Protein 8U8H (pdb70)

Radius of gyration: 33.92 Å; Cα contacts (8 Å, |Δi|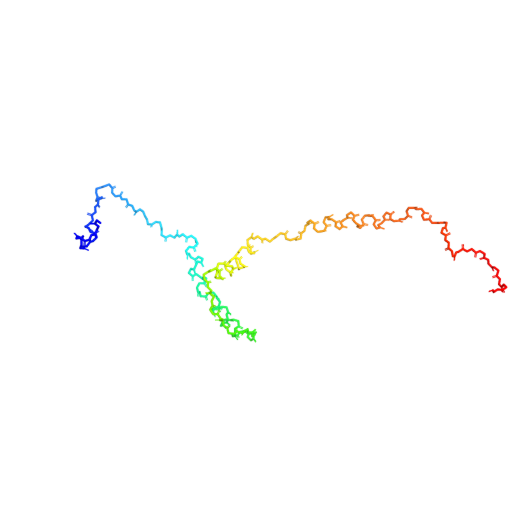>4): 20; chains: 1; bounding box: 104×50×65 Å

Solvent-accessible surface area: 12135 Å² total; per-residue (Å²): 156,106,133,155,47,59,197,159,119,109,131,94,100,195,171,124,154,67,165,66,166,174,162,97,163,122,144,103,132,35,72,130,57,11,136,137,26,52,68,90,70,46,66,75,46,113,134,102,67,88,95,144,97,120,45,136,118,65,78,164,63,58,48,36,86,94,19,143,82,74,41,20,51,114,123,98,82,191,93,113,38,157,177,72,129,110,88,110,96,70,110,29,49,56,113,164,89,157,103,200,139,95,191,79,174,140,117,140,170,214,43,101,120,211

Foldseek 3Di:
DCPPPPDDDDDDPVPVDDDDPCPDDPVVVLVVCLQCVQVVVQVVVVVVVDHDDDSDDDDPVRSVVVSCVVPVCVVDPDPPDVVVVVVVVVVVVVVVVPVVDDDDDPDDDDDPPD

B-factor: mean 263.18, std 113.03, range [119.77, 546.51]

Secondary structure (DSSP, 8-state):
--STT-S------TTT---------HHHHHHHHHHHHHHHHHHHHHTTT----------HHHHHHHHIIIIIHHH----SSHHHHHHHHHHHHHHHTTTT----SS--------

Organism: Drosophila melanogaster (NCBI:txid7227)

Nearest PDB structures (foldseek):
  8u8h-assembly1_A  TM=1.009E+00  e=3.049E-19  Drosophila melanogaster
  8ew5-assembly1_A  TM=5.313E-01  e=8.946E-05  Bombus ignitus
  5cqv-assembly1_B  TM=3.486E-01  e=2.153E+00  Streptococcus agalactiae 2603V/R

Sequence (114 aa):
PPEDDGYRKPVQLYRHWVRPKFLQYKYMYNYRTNYYDDVIDYIDKKQTGVAREIPRPQTWAERVLRTRNISGSDIDSYAPAKRDKQLIQTLAASIRTYNYHTKAYINQRYASVL

GO terms:
  GO:0031672 A band (C, IDA)
  GO:0005863 striated muscle myosin thick filament (C, IDA)
  GO:0071688 striated muscle myosin thick filament assembly (P, IDA)
  GO:0097493 structural molecule activity conferring elasticity (F, IMP)
  GO:0005863 striated muscle myosin thick filament (C, HDA)
  GO:0045214 sarcomere organization (P, IMP)
  GO:0008307 structural constituent of muscle (F, IMP)
  GO:0014703 oscillatory muscle contraction (P, IMP)
  GO:0071688 striated muscle myosin thick filament assembly (P, IMP)
  GO:0007527 adult somatic muscle development (P, IMP)

InterPro domains:
  IPR059701 Flightin, C-terminal domain [PF28577] (149-182)

Structure (mmCIF, N/CA/C/O backbone):
data_8U8H
#
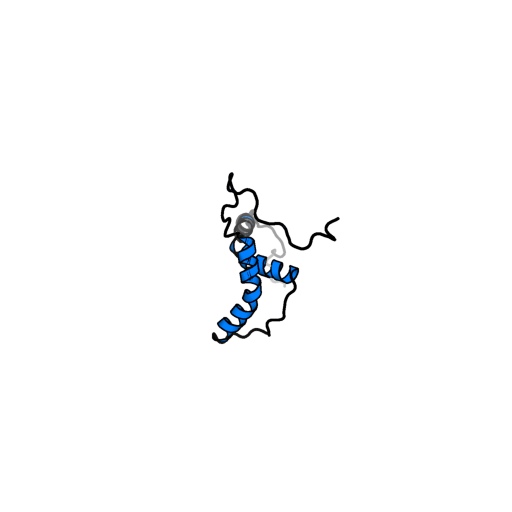_entry.id   8U8H
#
_cell.length_a   1.00
_cell.length_b   1.00
_cell.length_c   1.00
_cell.angle_alpha   90.00
_cell.angle_beta   90.00
_cell.angle_gamma   90.00
#
_symmetry.space_group_name_H-M   'P 1'
#
loop_
_atom_site.group_PDB
_atom_site.id
_atom_site.type_symbol
_atom_site.label_atom_id
_atom_site.label_alt_id
_atom_site.label_comp_id
_atom_site.label_asym_id
_atom_site.label_entity_id
_atom_site.label_seq_id
_atom_site.pdbx_PDB_ins_code
_atom_site.Cartn_x
_atom_site.Cartn_y
_atom_site.Cartn_z
_atom_site.occupancy
_atom_site.B_iso_or_equiv
_atom_site.auth_seq_id
_atom_site.auth_comp_id
_atom_site.auth_asym_id
_atom_site.auth_atom_id
_atom_site.pdbx_PDB_model_num
ATOM 1 N N . PRO A 1 69 ? 103.275 56.461 52.095 1.00 365.74 69 PRO A N 1
ATOM 2 C CA . PRO A 1 69 ? 103.945 56.333 53.394 1.00 365.74 69 PRO A CA 1
ATOM 3 C C . PRO A 1 69 ? 104.749 55.033 53.607 1.00 365.74 69 PRO A C 1
ATOM 4 O O . PRO A 1 69 ? 105.881 55.138 54.081 1.00 365.74 69 PRO A O 1
ATOM 8 N N . PRO A 1 70 ? 104.199 53.822 53.271 1.00 363.74 70 PRO A N 1
ATOM 9 C CA . PRO A 1 70 ? 104.932 52.573 53.511 1.00 363.74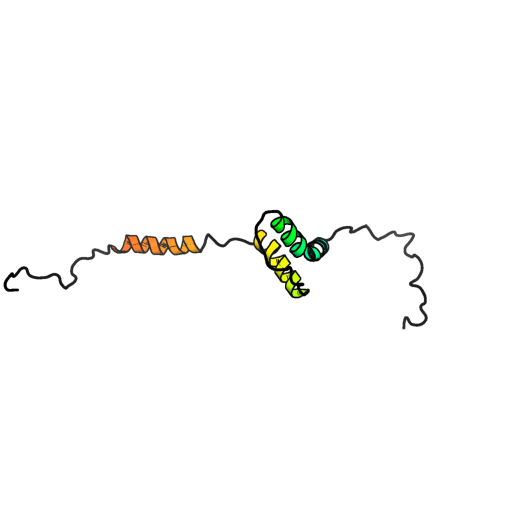 70 PRO A CA 1
ATOM 10 C C . PRO A 1 70 ? 105.886 52.206 52.375 1.00 363.74 70 PRO A C 1
ATOM 11 O O . PRO A 1 70 ? 105.880 51.078 51.869 1.00 363.74 70 PRO A O 1
ATOM 15 N N . GLU A 1 71 ? 106.718 53.163 51.964 1.00 362.91 71 GLU A N 1
ATOM 16 C CA . GLU A 1 71 ? 107.698 52.896 50.916 1.00 362.91 71 GLU A CA 1
ATOM 17 C C . GLU A 1 71 ? 108.994 52.351 51.505 1.00 362.91 71 GLU A C 1
ATOM 18 O O . GLU A 1 71 ? 109.440 51.254 51.150 1.00 362.91 71 GLU A O 1
ATOM 24 N N . ASP A 1 72 ? 109.609 53.104 52.414 1.00 351.31 72 ASP A N 1
ATOM 25 C CA . ASP A 1 72 ? 110.843 52.675 53.071 1.00 351.31 72 ASP A CA 1
ATOM 26 C C . ASP A 1 72 ? 110.517 51.829 54.303 1.00 351.31 72 ASP A C 1
ATOM 27 O O . ASP A 1 72 ? 110.965 5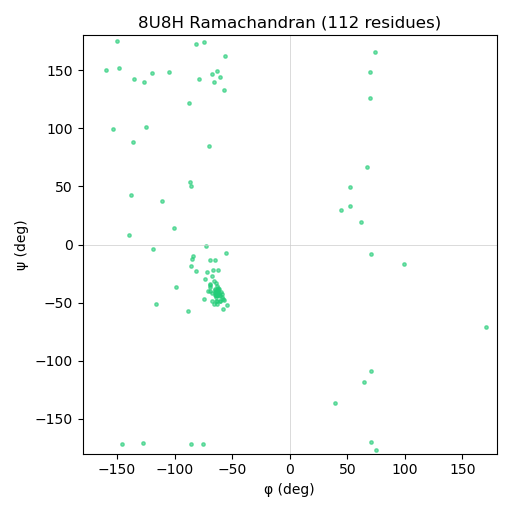2.086 55.419 1.00 351.31 72 ASP A O 1
ATOM 32 N N . ASP A 1 73 ? 109.713 50.794 54.070 1.00 311.28 73 ASP A N 1
ATOM 33 C CA . ASP A 1 73 ? 109.248 49.906 55.126 1.00 311.28 73 ASP A CA 1
ATOM 34 C C . ASP A 1 73 ? 110.055 48.619 55.218 1.00 311.28 73 ASP A C 1
ATOM 35 O O . ASP A 1 73 ? 110.298 48.123 56.322 1.00 311.28 73 ASP A O 1
ATOM 40 N N . GLY A 1 74 ? 110.481 48.068 54.086 1.00 289.05 74 GLY A N 1
ATOM 41 C CA . GLY A 1 74 ? 111.199 46.810 54.101 1.00 289.05 74 GLY A CA 1
ATOM 42 C C . GLY A 1 74 ? 110.298 45.648 54.458 1.00 289.05 74 GLY A C 1
ATOM 43 O O . GLY A 1 74 ? 109.438 45.255 53.665 1.00 289.05 74 GLY A O 1
ATOM 44 N N . TYR A 1 75 ? 110.480 45.092 55.652 1.00 285.54 75 TYR A N 1
ATOM 45 C CA . TYR A 1 75 ? 109.676 43.964 56.100 1.00 285.54 75 TYR A CA 1
ATOM 46 C C . TYR A 1 75 ? 108.384 44.476 56.732 1.00 285.54 75 TYR A C 1
ATOM 47 O O . TYR A 1 75 ? 108.064 45.667 56.679 1.00 285.54 75 TYR A O 1
ATOM 56 N N . ARG A 1 76 ? 107.627 43.574 57.349 1.00 275.77 76 ARG A N 1
ATOM 57 C CA . ARG A 1 76 ? 106.314 43.885 57.902 1.00 275.77 76 ARG A CA 1
ATOM 58 C C . ARG A 1 76 ? 106.318 43.853 59.427 1.00 275.77 76 ARG A C 1
ATOM 59 O O . ARG A 1 76 ? 105.357 43.404 60.055 1.00 275.77 76 ARG A O 1
ATOM 67 N N . LYS A 1 77 ? 107.414 44.320 60.031 1.00 244.20 77 LYS A N 1
ATOM 68 C CA . LYS A 1 77 ? 107.564 44.531 61.468 1.00 244.20 77 LYS A CA 1
ATOM 69 C C . LYS A 1 77 ? 107.624 43.215 62.236 1.00 244.20 77 LYS A C 1
ATOM 70 O O . LYS A 1 77 ? 107.014 42.218 61.829 1.00 244.20 77 LYS A O 1
ATOM 76 N N . PRO A 1 78 ? 108.349 43.175 63.352 1.00 231.62 78 PRO A N 1
ATOM 77 C CA . PRO A 1 78 ? 108.438 41.938 64.138 1.00 231.62 78 PRO A CA 1
ATOM 78 C C . PRO A 1 78 ? 107.177 41.653 64.937 1.00 231.62 78 PRO A C 1
ATOM 79 O O . PRO A 1 78 ? 106.149 42.307 64.745 1.00 231.62 78 PRO A O 1
ATOM 83 N N . VAL A 1 79 ? 107.243 40.648 65.814 1.00 222.51 79 VAL A N 1
ATOM 84 C CA . VAL A 1 79 ? 106.106 40.320 66.662 1.00 222.51 79 VAL A CA 1
ATOM 85 C C . VAL A 1 79 ? 105.856 41.445 67.665 1.00 222.51 79 VAL A C 1
ATOM 86 O O . VAL A 1 79 ? 106.784 42.123 68.126 1.00 222.51 79 VAL A O 1
ATOM 90 N N . GLN A 1 80 ? 104.586 41.649 67.997 1.00 206.41 80 GLN A N 1
ATOM 91 C CA . GLN A 1 80 ? 104.181 42.590 69.027 1.00 206.41 80 GLN A CA 1
ATOM 92 C C . GLN A 1 80 ? 103.283 41.870 70.018 1.00 206.41 80 GLN A C 1
ATOM 93 O O . GLN A 1 80 ? 103.158 40.642 69.981 1.00 206.41 80 GLN A O 1
ATOM 99 N N . LEU A 1 81 ? 102.678 42.649 70.919 1.00 216.43 81 LEU A N 1
ATOM 100 C CA . LEU A 1 81 ? 101.562 42.196 71.758 1.00 216.43 81 LEU A CA 1
ATOM 101 C C . LEU A 1 81 ? 101.874 40.895 72.498 1.00 216.43 81 LEU A C 1
ATOM 102 O O . LEU A 1 81 ? 100.987 40.084 72.768 1.00 216.43 81 LEU A O 1
ATOM 107 N N . TYR A 1 82 ? 103.141 40.718 72.875 1.00 221.72 82 TYR A N 1
ATOM 108 C CA . TYR A 1 82 ? 103.556 39.463 73.495 1.00 221.72 82 TYR A CA 1
ATOM 109 C C . TYR A 1 82 ? 102.855 39.235 74.831 1.00 221.72 82 TYR A C 1
ATOM 110 O O . TYR A 1 82 ? 102.395 38.123 75.116 1.00 221.72 82 TYR A O 1
ATOM 119 N N . ARG A 1 83 ? 102.763 40.274 75.663 1.00 211.43 83 ARG A N 1
ATOM 120 C CA . ARG A 1 83 ? 102.328 40.075 77.042 1.00 211.43 83 ARG A CA 1
ATOM 121 C C . ARG A 1 83 ? 100.830 39.814 77.132 1.00 211.43 83 ARG A C 1
ATOM 122 O O . ARG A 1 83 ? 100.396 38.891 77.831 1.00 211.43 83 ARG A O 1
ATOM 130 N N . HIS A 1 84 ? 100.025 40.617 76.435 1.00 220.22 84 HIS A N 1
ATOM 131 C CA . HIS A 1 84 ? 98.575 40.488 76.541 1.00 220.22 84 HIS A CA 1
ATOM 132 C C . HIS A 1 84 ? 98.082 39.153 76.000 1.00 220.22 84 HIS A C 1
ATOM 133 O O . HIS A 1 84 ? 97.204 38.521 76.598 1.00 220.22 84 HIS A O 1
ATOM 140 N N . TRP A 1 85 ? 98.616 38.733 74.853 1.00 194.50 85 TRP A N 1
ATOM 141 C CA . TRP A 1 85 ? 98.152 37.581 74.086 1.00 194.50 85 TRP A CA 1
ATOM 142 C C . TRP A 1 85 ? 96.792 37.878 73.473 1.00 194.50 85 TRP A C 1
ATOM 143 O O . TRP A 1 85 ? 95.846 38.265 74.166 1.00 194.50 85 TRP A O 1
ATOM 154 N N . VAL A 1 86 ? 96.698 37.692 72.162 1.00 181.05 86 VAL A N 1
ATOM 155 C CA . VAL A 1 86 ? 95.469 37.856 71.400 1.00 181.05 86 VAL A CA 1
ATOM 156 C C . VAL A 1 86 ? 95.552 36.799 70.305 1.00 181.05 86 VAL A C 1
ATOM 157 O O . VAL A 1 86 ? 96.430 35.930 70.351 1.00 181.05 86 VAL A O 1
ATOM 161 N N . ARG A 1 87 ? 94.624 36.826 69.348 1.00 185.88 87 ARG A N 1
ATOM 162 C CA . ARG A 1 87 ? 94.547 35.866 68.249 1.00 185.88 87 ARG A CA 1
ATOM 163 C C . ARG A 1 87 ? 94.199 34.450 68.692 1.00 185.88 87 ARG A C 1
ATOM 164 O O . ARG A 1 87 ? 95.036 33.546 68.585 1.00 185.88 87 ARG A O 1
ATOM 172 N N . PRO A 1 88 ? 92.993 34.217 69.204 1.00 181.91 88 PRO A N 1
ATOM 173 C CA . PRO A 1 88 ? 92.413 32.876 69.097 1.00 181.91 88 PRO A CA 1
ATOM 174 C C . PRO A 1 88 ? 92.369 32.446 67.637 1.00 181.91 88 PRO A C 1
ATOM 175 O O . PRO A 1 88 ? 92.464 33.270 66.725 1.00 181.91 88 PRO A O 1
ATOM 179 N N . LYS A 1 89 ? 92.214 31.141 67.416 1.00 187.02 89 LYS A N 1
ATOM 180 C CA . LYS A 1 89 ? 92.412 30.592 66.078 1.00 187.02 89 LYS A CA 1
ATOM 181 C C . LYS A 1 89 ? 91.401 31.130 65.071 1.00 187.02 89 LYS A C 1
ATOM 182 O O . LYS A 1 89 ? 91.784 31.575 63.983 1.00 187.02 89 LYS A O 1
ATOM 188 N N . PHE A 1 90 ? 90.111 31.115 65.417 1.00 196.14 90 PHE A N 1
ATOM 189 C CA . PHE A 1 90 ? 89.046 31.448 64.466 1.00 196.14 90 PHE A CA 1
ATOM 190 C C . PHE A 1 90 ? 89.192 30.624 63.192 1.00 196.14 90 PHE A C 1
ATOM 191 O O . PHE A 1 90 ? 89.155 31.151 62.079 1.00 196.14 90 PHE A O 1
ATOM 199 N N . LEU A 1 91 ? 89.358 29.313 63.364 1.00 199.86 91 LEU A N 1
ATOM 200 C CA . LEU A 1 91 ? 89.947 28.492 62.312 1.00 199.86 91 LEU A CA 1
ATOM 201 C C . LEU A 1 91 ? 89.031 28.345 61.102 1.00 199.86 91 LEU A C 1
ATOM 202 O O . LEU A 1 91 ? 89.510 28.268 59.965 1.00 199.86 91 LEU A O 1
ATOM 207 N N . GLN A 1 92 ? 87.720 28.304 61.310 1.00 206.55 92 GLN A N 1
ATOM 208 C CA . GLN A 1 92 ? 86.795 27.999 60.227 1.00 206.55 92 GLN A CA 1
ATOM 209 C C . GLN A 1 92 ? 85.732 29.081 60.115 1.00 206.55 92 GLN A C 1
ATOM 210 O O . GLN A 1 92 ? 85.234 29.583 61.127 1.00 206.55 92 GLN A O 1
ATOM 216 N N . TYR A 1 93 ? 85.396 29.441 58.878 1.00 192.43 93 TYR A N 1
ATOM 217 C CA . TYR A 1 93 ? 84.222 30.248 58.591 1.00 192.43 93 TYR A CA 1
ATOM 218 C C . TYR A 1 93 ? 83.499 29.632 57.400 1.00 192.43 93 TYR A C 1
ATOM 219 O O . TYR A 1 93 ? 84.138 29.129 56.471 1.00 192.43 93 TYR A O 1
ATOM 228 N N . LYS A 1 94 ? 82.165 29.668 57.437 1.00 190.09 94 LYS A N 1
ATOM 229 C CA . LYS A 1 94 ? 81.364 28.8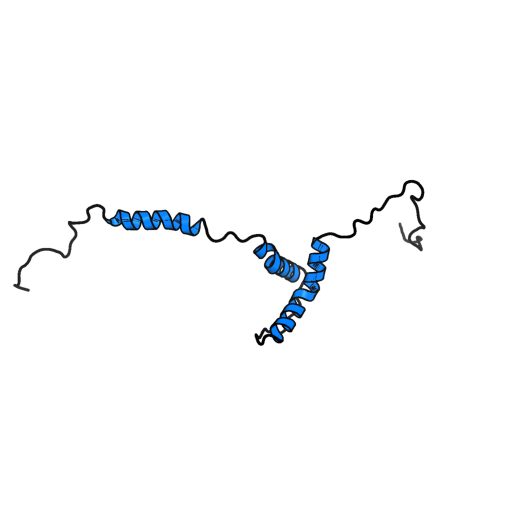02 56.572 1.00 190.09 94 LYS A CA 1
ATOM 230 C C . LYS A 1 94 ? 81.534 29.147 55.096 1.00 190.09 94 LYS A C 1
ATOM 231 O O . LYS A 1 94 ? 81.800 28.267 54.266 1.00 190.09 94 LYS A O 1
ATOM 237 N N . TYR A 1 95 ? 81.377 30.424 54.744 1.00 197.85 95 TYR A N 1
ATOM 238 C CA . TYR A 1 95 ? 81.331 30.781 53.331 1.00 197.85 95 TYR A CA 1
ATOM 239 C C . TYR A 1 95 ? 82.668 30.556 52.644 1.00 197.85 95 TYR A C 1
ATOM 240 O O . TYR A 1 95 ? 82.705 30.304 51.436 1.00 197.85 95 TYR A O 1
ATOM 249 N N . MET A 1 96 ? 83.773 30.625 53.385 1.00 208.11 96 MET A N 1
ATOM 250 C CA . MET A 1 96 ? 85.057 30.272 52.793 1.00 208.11 96 MET A CA 1
ATOM 251 C C . MET A 1 96 ? 85.074 28.810 52.370 1.00 208.11 96 MET A C 1
ATOM 252 O O . MET A 1 96 ? 85.540 28.474 51.273 1.00 208.11 96 MET A O 1
ATOM 257 N N . TYR A 1 97 ? 84.560 27.926 53.227 1.00 207.06 97 TYR A N 1
ATOM 258 C CA . TYR A 1 97 ? 84.434 26.523 52.853 1.00 207.06 97 TYR A CA 1
ATOM 259 C C . TYR A 1 97 ? 83.511 26.365 51.658 1.00 207.06 97 TYR A C 1
ATOM 260 O O . TYR A 1 97 ? 83.760 25.535 50.774 1.00 207.06 97 TYR A O 1
ATOM 269 N N . ASN A 1 98 ? 82.434 27.151 51.616 1.00 201.49 98 ASN A N 1
ATOM 270 C CA . ASN A 1 98 ? 81.538 27.093 50.469 1.00 201.49 98 ASN A CA 1
ATOM 271 C C . ASN A 1 98 ? 82.271 27.451 49.185 1.00 201.49 98 ASN A C 1
ATOM 272 O O . ASN A 1 98 ? 82.114 26.774 48.165 1.00 201.49 98 ASN A O 1
ATOM 277 N N . TYR A 1 99 ? 83.086 28.504 49.220 1.00 191.97 99 TYR A N 1
ATOM 278 C CA . TYR A 1 99 ? 83.837 28.902 48.033 1.00 191.97 99 TYR A CA 1
ATOM 279 C C . TYR A 1 99 ? 84.832 27.821 47.620 1.00 191.97 99 TYR A C 1
ATOM 280 O O . TYR A 1 99 ? 84.942 27.486 46.431 1.00 191.97 99 TYR A O 1
ATOM 289 N N . ARG A 1 100 ? 85.565 27.264 48.590 1.00 202.17 100 ARG A N 1
ATOM 290 C CA . ARG A 1 100 ? 86.522 26.202 48.283 1.00 202.17 100 ARG A CA 1
ATOM 291 C C . ARG A 1 100 ? 85.838 25.019 47.613 1.00 202.17 100 ARG A C 1
ATOM 292 O O . ARG A 1 100 ? 86.321 24.498 46.602 1.00 202.17 100 ARG A O 1
ATOM 300 N N . THR A 1 101 ? 84.709 24.576 48.166 1.00 216.69 101 THR A N 1
ATOM 301 C CA . THR A 1 101 ? 83.974 23.487 47.534 1.00 216.69 101 THR A CA 1
ATOM 302 C C . THR A 1 101 ? 83.421 23.901 46.178 1.00 216.69 101 THR A C 1
ATOM 303 O O . THR A 1 101 ? 83.300 23.064 45.276 1.00 216.69 101 THR A O 1
ATOM 307 N N . ASN A 1 102 ? 83.087 25.181 46.017 1.00 207.15 102 ASN A N 1
ATOM 308 C CA . ASN A 1 102 ? 82.545 25.665 44.754 1.00 207.15 102 ASN A CA 1
ATOM 309 C C . ASN A 1 102 ? 83.574 25.562 43.640 1.00 207.15 102 ASN A C 1
ATOM 310 O O . ASN A 1 102 ? 83.235 25.226 42.500 1.00 207.15 102 ASN A O 1
ATOM 315 N N . TYR A 1 103 ? 84.839 25.845 43.948 1.00 188.84 103 TYR A N 1
ATOM 316 C CA . TYR A 1 103 ? 85.841 25.874 42.891 1.00 188.84 103 TYR A CA 1
ATOM 317 C C . TYR A 1 103 ? 86.015 24.517 42.218 1.00 188.84 103 TYR A C 1
ATOM 318 O O . TYR A 1 103 ? 86.494 24.459 41.081 1.00 188.84 103 TYR A O 1
ATOM 327 N N . TYR A 1 104 ? 85.633 23.426 42.884 1.00 200.10 104 TYR A N 1
ATOM 328 C CA . TYR A 1 104 ? 85.791 22.087 42.337 1.00 200.10 104 TYR A CA 1
ATOM 329 C C . TYR A 1 104 ? 84.486 21.331 42.145 1.00 200.10 104 TYR A C 1
ATOM 330 O O . TYR A 1 104 ? 84.518 20.207 41.633 1.00 200.10 104 TYR A O 1
ATOM 339 N N . ASP A 1 105 ? 83.349 21.899 42.547 1.00 206.24 105 ASP A N 1
ATOM 340 C CA . ASP A 1 105 ? 82.104 21.136 42.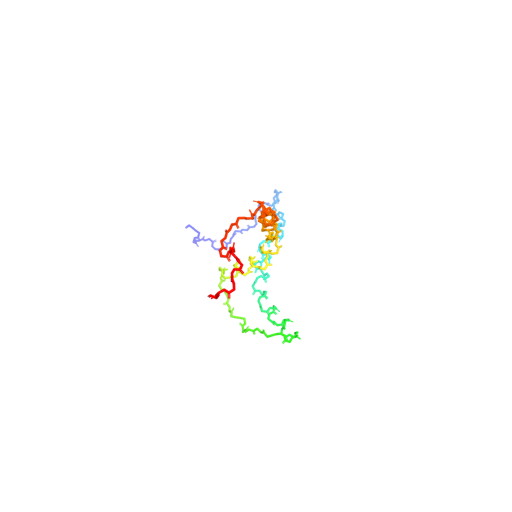567 1.00 206.24 105 ASP A CA 1
ATOM 341 C C . ASP A 1 105 ? 81.676 20.684 41.173 1.00 206.24 105 ASP A C 1
ATOM 342 O O . ASP A 1 105 ? 81.251 19.537 40.991 1.00 206.24 105 ASP A O 1
ATOM 347 N N . ASP A 1 106 ? 81.773 21.565 40.177 1.00 206.59 106 ASP A N 1
ATOM 348 C CA . ASP A 1 106 ? 81.314 21.195 38.841 1.00 206.59 106 ASP A CA 1
ATOM 349 C C . ASP A 1 106 ? 82.136 20.054 38.256 1.00 206.59 106 ASP A C 1
ATOM 350 O O . ASP A 1 106 ? 81.576 19.118 37.678 1.00 206.59 106 ASP A O 1
ATOM 355 N N . VAL A 1 107 ? 83.461 20.104 38.398 1.00 193.97 107 VAL A N 1
ATOM 356 C CA . VAL A 1 107 ? 84.294 19.079 37.777 1.00 193.97 107 VAL A CA 1
ATOM 357 C C . VAL A 1 107 ? 84.127 17.740 38.488 1.00 193.97 107 VAL A C 1
ATOM 358 O O . VAL A 1 107 ? 84.066 16.683 37.844 1.00 193.97 107 VAL A O 1
ATOM 362 N N . ILE A 1 108 ? 84.044 17.757 39.820 1.00 199.16 108 ILE A N 1
ATOM 363 C CA . ILE A 1 108 ? 83.834 16.512 40.549 1.00 199.16 108 ILE A CA 1
ATOM 364 C C . ILE A 1 108 ? 82.475 15.925 40.199 1.00 199.16 108 ILE A C 1
ATOM 365 O O . ILE A 1 108 ? 82.337 14.708 40.023 1.00 199.16 108 ILE A O 1
ATOM 370 N N . ASP A 1 109 ? 81.457 16.779 40.063 1.00 199.93 109 ASP A N 1
ATOM 371 C CA . ASP A 1 109 ? 80.147 16.303 39.638 1.00 199.93 109 ASP A CA 1
ATOM 372 C C . ASP A 1 109 ? 80.233 15.664 38.260 1.00 199.93 109 ASP A C 1
ATOM 373 O O . ASP A 1 109 ? 79.741 14.549 38.044 1.00 199.93 109 ASP A O 1
ATOM 378 N N . TYR A 1 110 ? 80.880 16.351 37.319 1.00 197.87 110 TYR A N 1
ATOM 379 C CA . TYR A 1 110 ? 81.017 15.814 35.972 1.00 197.87 110 TYR A CA 1
ATOM 380 C C . TYR A 1 110 ? 81.644 14.433 36.001 1.00 197.87 110 TYR A C 1
ATOM 381 O O . TYR A 1 110 ? 81.087 13.477 35.451 1.00 197.87 110 TYR A O 1
ATOM 390 N N . ILE A 1 111 ? 82.783 14.295 36.676 1.00 197.10 111 ILE A N 1
ATOM 391 C CA . ILE A 1 111 ? 83.496 13.025 36.616 1.00 197.10 111 ILE A CA 1
ATOM 392 C C . ILE A 1 111 ? 82.704 11.927 37.320 1.00 197.10 111 ILE A C 1
ATOM 393 O O . ILE A 1 111 ? 82.477 10.849 36.751 1.00 197.10 111 ILE A O 1
ATOM 398 N N . ASP A 1 112 ? 82.222 12.190 38.542 1.00 212.45 112 ASP A N 1
ATOM 399 C CA . ASP A 1 112 ? 81.632 11.092 39.294 1.00 212.45 112 ASP A CA 1
ATOM 400 C C . ASP A 1 112 ? 80.285 10.679 38.726 1.00 212.45 112 ASP A C 1
ATOM 401 O O . ASP A 1 112 ? 79.881 9.529 38.921 1.00 212.45 112 ASP A O 1
ATOM 406 N N . LYS A 1 113 ? 79.580 11.566 38.016 1.00 200.95 113 LYS A N 1
ATOM 407 C CA . LYS A 1 113 ? 78.434 11.051 37.279 1.00 200.95 113 LYS A CA 1
ATOM 408 C C . LYS A 1 113 ? 78.849 10.503 35.921 1.00 200.95 113 LYS A C 1
ATOM 409 O O . LYS A 1 113 ? 78.056 9.814 35.271 1.00 200.95 113 LYS A O 1
ATOM 415 N N . LYS A 1 114 ? 80.078 10.783 35.479 1.00 196.39 114 LYS A N 1
ATOM 416 C CA . LYS A 1 114 ? 80.569 10.149 34.262 1.00 196.39 114 LYS A CA 1
ATOM 417 C C . LYS A 1 114 ? 80.804 8.662 34.482 1.00 196.39 114 LYS A C 1
ATOM 418 O O . LYS A 1 114 ? 80.508 7.844 33.604 1.00 196.39 114 LYS A O 1
ATOM 424 N N . GLN A 1 115 ? 81.341 8.283 35.649 1.00 198.95 115 GLN A N 1
ATOM 425 C CA . GLN A 1 115 ? 81.432 6.838 35.866 1.00 198.95 115 GLN A CA 1
ATOM 426 C C . GLN A 1 115 ? 80.070 6.181 36.051 1.00 198.95 115 GLN A C 1
ATOM 427 O O . GLN A 1 115 ? 79.988 4.951 35.982 1.00 198.95 115 GLN A O 1
ATOM 433 N N . THR A 1 116 ? 79.009 6.952 36.276 1.00 201.96 116 THR A N 1
ATOM 434 C CA . THR A 1 116 ? 77.676 6.382 36.415 1.00 201.96 116 THR A CA 1
ATOM 435 C C . THR A 1 116 ? 76.991 6.152 35.076 1.00 201.96 116 THR A C 1
ATOM 436 O O . THR A 1 116 ? 75.941 5.504 35.037 1.00 201.96 116 THR A O 1
ATOM 440 N N . GLY A 1 117 ? 77.555 6.666 33.984 1.00 208.52 117 GLY A N 1
ATOM 441 C CA . GLY A 1 117 ? 77.009 6.467 32.663 1.00 208.52 117 GLY A CA 1
ATOM 442 C C . GLY A 1 117 ? 76.179 7.613 32.124 1.00 208.52 117 GLY A C 1
ATOM 443 O O . GLY A 1 117 ? 75.943 7.668 30.912 1.00 208.52 117 GLY A O 1
ATOM 444 N N . VAL A 1 118 ? 75.727 8.525 32.978 1.00 206.89 118 VAL A N 1
ATOM 445 C CA . VAL A 1 118 ? 74.964 9.679 32.518 1.00 206.89 118 VAL A CA 1
ATOM 446 C C . VAL A 1 118 ? 75.926 10.710 31.944 1.00 206.89 118 VAL A C 1
ATOM 447 O O . VAL A 1 118 ? 77.039 10.898 32.451 1.00 206.89 118 VAL A O 1
ATOM 451 N N . ALA A 1 119 ? 75.506 11.372 30.871 1.00 208.65 119 ALA A N 1
ATOM 452 C CA . ALA A 1 119 ? 76.369 12.256 30.106 1.00 208.65 119 ALA A CA 1
ATOM 453 C C . ALA A 1 119 ? 76.038 13.715 30.387 1.00 208.65 119 ALA A C 1
ATOM 454 O O . ALA A 1 119 ? 74.891 14.070 30.671 1.00 208.65 119 ALA A O 1
ATOM 456 N N . ARG A 1 120 ? 77.066 14.555 30.319 1.00 200.09 120 ARG A N 1
ATOM 457 C CA . ARG A 1 120 ? 76.908 15.984 30.525 1.00 200.09 120 ARG A CA 1
ATOM 458 C C . ARG A 1 120 ? 77.956 16.644 29.641 1.00 200.09 120 ARG A C 1
ATOM 459 O O . ARG A 1 120 ? 78.987 16.036 29.348 1.00 200.09 120 ARG A O 1
ATOM 467 N N . GLU A 1 121 ? 77.703 17.868 29.191 1.00 193.61 121 GLU A N 1
ATOM 468 C CA . GLU A 1 121 ? 78.710 18.483 28.340 1.00 193.61 121 GLU A CA 1
ATOM 469 C C . GLU A 1 121 ? 79.903 18.916 29.194 1.00 193.61 121 GLU A C 1
ATOM 470 O O . GLU A 1 121 ? 79.884 18.836 30.424 1.00 193.61 121 GLU A O 1
ATOM 476 N N . ILE A 1 122 ? 80.952 19.387 28.525 1.00 186.49 122 ILE A N 1
ATOM 477 C CA . ILE A 1 122 ? 82.241 19.618 29.187 1.00 186.49 122 ILE A CA 1
ATOM 478 C C . ILE A 1 122 ? 82.046 20.650 30.293 1.00 186.49 122 ILE A C 1
ATOM 479 O O . ILE A 1 122 ? 81.202 21.557 30.149 1.00 186.49 122 ILE A O 1
ATOM 484 N N . PRO A 1 123 ? 82.732 20.548 31.424 1.00 169.15 123 PRO A N 1
ATOM 485 C CA . PRO A 1 123 ? 82.564 21.566 32.470 1.00 169.15 123 PRO A CA 1
ATOM 486 C C . PRO A 1 123 ? 83.161 22.907 32.085 1.00 169.15 123 PRO A C 1
ATOM 487 O O . PRO A 1 123 ? 84.310 23.210 32.419 1.00 169.15 123 PRO A O 1
ATOM 491 N N . ARG A 1 124 ? 82.384 23.699 31.357 1.00 164.68 124 ARG A N 1
ATOM 492 C CA . ARG A 1 124 ? 82.806 25.040 30.984 1.00 164.68 124 ARG A CA 1
ATOM 493 C C . ARG A 1 124 ? 83.138 25.850 32.232 1.00 164.68 124 ARG A C 1
ATOM 494 O O . ARG A 1 124 ? 82.362 25.839 33.196 1.00 164.68 124 ARG A O 1
ATOM 502 N N . PRO A 1 125 ? 84.270 26.550 32.261 1.00 166.85 125 PRO A N 1
ATOM 503 C CA . PRO A 1 125 ? 84.607 27.349 33.442 1.00 166.85 125 PRO A CA 1
ATOM 504 C C . PRO A 1 125 ? 83.588 28.454 33.669 1.00 166.85 125 PRO A C 1
ATOM 505 O O . PRO A 1 125 ? 82.986 28.979 32.730 1.00 166.85 125 PRO A O 1
ATOM 509 N N . GLN A 1 126 ? 83.398 28.797 34.938 1.00 194.49 126 GLN A N 1
ATOM 510 C CA . GLN A 1 126 ? 82.387 29.755 35.353 1.00 194.49 126 GLN A CA 1
ATOM 511 C C . GLN A 1 126 ? 83.053 30.934 36.048 1.00 194.49 126 GLN A C 1
ATOM 512 O O . GLN A 1 126 ? 84.086 30.783 36.706 1.00 194.49 126 GLN A O 1
ATOM 518 N N . THR A 1 127 ? 82.457 32.112 35.896 1.00 193.90 127 THR A N 1
ATOM 519 C CA . THR A 1 127 ? 82.991 33.292 36.555 1.00 193.90 127 THR A CA 1
ATOM 520 C C . THR A 1 127 ? 82.531 33.337 38.009 1.00 193.90 127 THR A C 1
ATOM 521 O O . THR A 1 127 ? 81.694 32.544 38.450 1.00 193.90 127 THR A O 1
ATOM 525 N N . TRP A 1 128 ? 83.087 34.293 38.758 1.00 181.55 128 TRP A N 1
ATOM 526 C CA . TRP A 1 128 ? 82.809 34.371 40.188 1.00 181.55 128 TRP A CA 1
ATOM 527 C C . TRP A 1 128 ? 81.318 34.507 40.457 1.00 181.55 128 TRP A C 1
ATOM 528 O O . TRP A 1 128 ? 80.767 33.808 41.311 1.00 181.55 128 TRP A O 1
ATOM 539 N N . ALA A 1 129 ? 80.648 35.411 39.742 1.00 181.62 129 ALA A N 1
ATOM 540 C CA . ALA A 1 129 ? 79.204 35.533 39.897 1.00 181.62 129 ALA A CA 1
ATOM 541 C C . ALA A 1 129 ? 78.502 34.256 39.461 1.00 181.62 129 ALA A C 1
ATOM 542 O O . ALA A 1 129 ? 77.553 33.805 40.111 1.00 181.62 129 ALA A O 1
ATOM 544 N N . GLU A 1 130 ? 78.957 33.660 38.360 1.00 187.02 130 GLU A N 1
ATOM 545 C CA . GLU A 1 130 ? 78.414 32.373 37.945 1.00 187.02 130 GLU A CA 1
ATOM 546 C C . GLU A 1 130 ? 78.628 31.328 39.027 1.00 187.02 130 GLU A C 1
ATOM 547 O O . GLU A 1 130 ? 77.740 30.513 39.302 1.00 187.02 130 GLU A O 1
ATOM 553 N N . ARG A 1 131 ? 79.802 31.344 39.656 1.00 190.83 131 ARG A N 1
ATOM 554 C CA . ARG A 1 131 ? 80.085 30.404 40.732 1.00 190.83 131 ARG A CA 1
ATOM 555 C C . ARG A 1 131 ? 79.149 30.619 41.913 1.00 190.83 131 ARG A C 1
ATOM 556 O O . ARG A 1 131 ? 78.672 29.655 42.521 1.00 190.83 131 ARG A O 1
ATOM 564 N N . VAL A 1 132 ? 78.875 31.878 42.254 1.00 212.58 132 VAL A N 1
ATOM 565 C CA . VAL A 1 132 ? 77.995 32.167 43.382 1.00 212.58 132 VAL A CA 1
ATOM 566 C C . VAL A 1 132 ? 76.571 31.723 43.077 1.00 212.58 132 VAL A C 1
ATOM 567 O O . VAL A 1 132 ? 75.881 31.174 43.942 1.00 212.58 132 VAL A O 1
ATOM 571 N N . LEU A 1 133 ? 76.102 31.964 41.852 1.00 218.19 133 LEU A N 1
ATOM 572 C CA . LEU A 1 133 ? 74.780 31.471 41.472 1.00 218.19 133 LEU A CA 1
ATOM 573 C C . LEU A 1 133 ? 74.730 29.950 41.491 1.00 218.19 133 LEU A C 1
ATOM 574 O O . LEU A 1 133 ? 73.729 29.363 41.910 1.00 218.19 133 LEU A O 1
ATOM 579 N N . ARG A 1 134 ? 75.803 29.294 41.047 1.00 217.91 134 ARG A N 1
ATOM 580 C CA . ARG A 1 134 ? 75.883 27.843 41.162 1.00 217.91 134 ARG A CA 1
ATOM 581 C C . ARG A 1 134 ? 75.765 27.401 42.613 1.00 217.91 134 ARG A C 1
ATOM 582 O O . ARG A 1 134 ? 75.035 26.453 42.928 1.00 217.91 134 ARG A O 1
ATOM 590 N N . THR A 1 135 ? 76.476 28.084 43.509 1.00 241.28 135 THR A N 1
ATOM 591 C CA . THR A 1 135 ? 76.433 27.737 44.925 1.00 241.28 135 THR A CA 1
ATOM 592 C C . THR A 1 135 ? 75.036 27.929 45.496 1.00 241.28 135 THR A C 1
ATOM 593 O O . THR A 1 135 ? 74.546 27.090 46.260 1.00 241.28 135 THR A O 1
ATOM 597 N N . ARG A 1 136 ? 74.380 29.033 45.137 1.00 265.30 136 ARG A N 1
ATOM 598 C CA . ARG A 1 136 ? 73.015 29.263 45.594 1.00 265.30 136 ARG A CA 1
ATOM 599 C C . ARG A 1 136 ? 72.080 28.186 45.066 1.00 265.30 136 ARG A C 1
ATOM 600 O O . ARG A 1 136 ? 71.178 27.729 45.779 1.00 265.30 136 ARG A O 1
ATOM 608 N N . ASN A 1 137 ? 72.279 27.771 43.815 1.00 268.02 137 ASN A N 1
ATOM 609 C CA . ASN A 1 137 ? 71.454 26.716 43.243 1.00 268.02 137 ASN A CA 1
ATOM 610 C C . ASN A 1 137 ? 71.649 25.401 43.985 1.00 268.02 137 ASN A C 1
ATOM 611 O O . ASN A 1 137 ? 70.682 24.672 44.234 1.00 268.02 137 ASN A O 1
ATOM 616 N N . ILE A 1 138 ? 72.890 25.079 44.350 1.00 269.95 138 ILE A N 1
ATOM 617 C CA . ILE A 1 138 ? 73.151 23.811 45.022 1.00 269.95 138 ILE A CA 1
ATOM 618 C C . ILE A 1 138 ? 72.946 23.881 46.531 1.00 269.95 138 ILE A C 1
ATOM 619 O O . ILE A 1 138 ? 72.785 22.832 47.172 1.00 269.95 138 ILE A O 1
ATOM 624 N N . SER A 1 139 ? 72.942 25.076 47.118 1.00 283.61 139 SER A N 1
ATOM 625 C CA . SER A 1 139 ? 72.795 25.225 48.561 1.00 283.61 139 SER A CA 1
ATOM 626 C C . SER A 1 139 ? 71.526 25.963 48.951 1.00 283.61 139 SER A C 1
ATOM 627 O O . SER A 1 139 ? 70.764 25.471 49.791 1.00 283.61 139 SER A O 1
ATOM 630 N N . GLY A 1 140 ? 71.280 27.138 48.368 1.00 302.13 140 GLY A N 1
ATOM 631 C CA . GLY A 1 140 ? 70.099 27.902 48.739 1.00 302.13 140 GLY A CA 1
ATOM 632 C C . GLY A 1 140 ? 68.808 27.176 48.419 1.00 302.13 140 GLY A C 1
ATOM 633 O O . GLY A 1 140 ? 67.835 27.257 49.173 1.00 302.13 140 GLY A O 1
ATOM 634 N N . SER A 1 141 ? 68.777 26.462 47.292 1.00 314.47 141 SER A N 1
ATOM 635 C CA . SER A 1 141 ? 67.595 25.678 46.949 1.00 314.47 141 SER A CA 1
ATOM 636 C C . SER A 1 141 ? 67.354 24.574 47.969 1.00 314.47 141 SER A C 1
ATOM 637 O O . SER A 1 141 ? 66.208 24.314 48.356 1.00 314.47 141 SER A O 1
ATOM 640 N N . ASP A 1 142 ? 68.423 23.908 48.411 1.00 320.00 142 ASP A N 1
ATOM 641 C CA . ASP A 1 142 ? 68.275 22.843 49.397 1.00 320.00 142 ASP A CA 1
ATOM 642 C C . ASP A 1 142 ? 67.759 23.385 50.724 1.00 320.00 142 ASP A C 1
ATOM 643 O O . ASP A 1 142 ? 66.905 22.763 51.367 1.00 320.00 142 ASP A O 1
ATOM 648 N N . ILE A 1 143 ? 68.262 24.545 51.149 1.00 335.05 143 ILE A N 1
ATOM 649 C CA . ILE A 1 143 ? 67.834 25.112 52.423 1.00 335.05 143 ILE A CA 1
ATOM 650 C C . ILE A 1 143 ? 66.506 25.850 52.313 1.00 335.05 143 ILE A C 1
ATOM 651 O O . ILE A 1 143 ? 65.807 26.001 53.323 1.00 335.05 143 ILE A O 1
ATOM 656 N N . ASP A 1 144 ? 66.132 26.309 51.119 1.00 355.16 144 ASP A N 1
ATOM 657 C CA . ASP A 1 144 ? 64.894 27.059 50.911 1.00 355.16 144 ASP A CA 1
ATOM 658 C C . ASP A 1 144 ? 64.086 26.360 49.822 1.00 355.16 144 ASP A C 1
ATOM 659 O O . ASP A 1 144 ? 64.376 26.514 48.632 1.00 355.16 144 ASP A O 1
ATOM 664 N N . SER A 1 145 ? 63.075 25.591 50.229 1.00 380.34 145 SER A N 1
ATOM 665 C CA . SER A 1 145 ? 62.203 24.901 49.279 1.00 380.34 145 SER A CA 1
ATOM 666 C C . SER A 1 145 ? 60.854 24.689 49.961 1.00 380.34 145 SER A C 1
ATOM 667 O O . SER A 1 145 ? 60.699 23.758 50.756 1.00 380.34 145 SER A O 1
ATOM 670 N N . TYR A 1 146 ? 59.891 25.553 49.650 1.00 414.91 146 TYR A N 1
ATOM 671 C CA . TYR A 1 146 ? 58.548 25.489 50.220 1.00 414.91 146 TYR A CA 1
ATOM 672 C C . TYR A 1 146 ? 57.502 25.739 49.142 1.00 414.91 146 TYR A C 1
ATOM 673 O O . TYR A 1 146 ? 56.523 26.462 49.342 1.00 414.91 146 TYR A O 1
ATOM 682 N N . ALA A 1 147 ? 57.708 25.140 47.971 1.00 447.74 147 ALA A N 1
ATOM 683 C CA . ALA A 1 147 ? 56.777 25.346 46.865 1.00 447.74 147 ALA A CA 1
ATOM 684 C C . ALA A 1 147 ? 55.364 24.837 47.139 1.00 447.74 147 ALA A C 1
ATOM 685 O O . ALA A 1 147 ? 54.415 25.617 46.947 1.00 447.74 147 ALA A O 1
ATOM 687 N N . PRO A 1 148 ? 55.137 23.584 47.582 1.00 473.82 148 PRO A N 1
ATOM 688 C CA . PRO A 1 148 ? 53.751 23.111 47.706 1.00 473.82 148 PRO A CA 1
ATOM 689 C C . PRO A 1 148 ? 53.109 23.444 49.044 1.00 473.82 148 PRO A C 1
ATOM 690 O O . PRO A 1 148 ? 53.594 23.013 50.096 1.00 473.82 148 PRO A O 1
ATOM 694 N N . ALA A 1 149 ? 51.988 24.172 48.990 1.00 524.02 149 ALA A N 1
ATOM 695 C CA . ALA A 1 149 ? 51.214 24.612 50.149 1.00 524.02 149 ALA A CA 1
ATOM 696 C C . ALA A 1 149 ? 50.144 25.604 49.712 1.00 524.02 149 ALA A C 1
ATOM 697 O O . ALA A 1 149 ? 48.948 25.286 49.709 1.00 524.02 149 ALA A O 1
ATOM 699 N N . LYS A 1 150 ? 50.576 26.810 49.337 1.00 537.92 150 LYS A N 1
ATOM 700 C CA . LYS A 1 150 ? 49.634 27.843 48.921 1.00 537.92 150 LYS A CA 1
ATOM 701 C C . LYS A 1 150 ? 48.894 27.434 47.655 1.00 537.92 150 LYS A C 1
ATOM 702 O O . LYS A 1 150 ? 47.722 27.783 47.474 1.00 537.92 150 LYS A O 1
ATOM 708 N N . ARG A 1 151 ? 49.556 26.683 46.772 1.00 546.51 151 ARG A N 1
ATOM 709 C CA . ARG A 1 151 ? 48.904 26.248 45.540 1.00 546.51 151 ARG A CA 1
ATOM 710 C C . ARG A 1 151 ? 47.717 25.337 45.832 1.00 546.51 151 ARG A C 1
ATOM 711 O O . ARG A 1 151 ? 46.618 25.548 45.304 1.00 546.51 151 ARG A O 1
ATOM 719 N N . ASP A 1 152 ? 47.911 24.327 46.683 1.00 545.06 152 ASP A N 1
ATOM 720 C CA . ASP A 1 152 ? 46.801 23.440 47.020 1.00 545.06 152 ASP A CA 1
ATOM 721 C C . ASP A 1 152 ? 45.750 24.167 47.851 1.00 545.06 152 ASP A C 1
ATOM 722 O O . ASP A 1 152 ? 44.549 23.910 47.702 1.00 545.06 152 ASP A O 1
ATOM 727 N N . LYS A 1 153 ? 46.177 25.091 48.717 1.00 543.09 153 LYS A N 1
ATOM 728 C CA . LYS A 1 153 ? 45.207 25.872 49.478 1.00 543.09 153 LYS A CA 1
ATOM 729 C C . LYS A 1 153 ? 44.314 26.690 48.552 1.00 543.09 153 LYS A C 1
ATOM 730 O O . LYS A 1 153 ? 43.100 26.778 48.768 1.00 543.09 153 LYS A O 1
ATOM 736 N N . GLN A 1 154 ? 44.897 27.290 47.512 1.00 539.86 154 GLN A N 1
ATOM 737 C CA . GLN A 1 154 ? 44.108 28.050 46.547 1.00 539.86 154 GLN A CA 1
ATOM 738 C C . GLN A 1 154 ? 43.227 27.135 45.705 1.00 539.86 154 GLN A C 1
ATOM 739 O O . GLN A 1 154 ? 42.102 27.502 45.350 1.00 539.86 154 GLN A O 1
ATOM 745 N N . LEU A 1 155 ? 43.725 25.947 45.359 1.00 529.92 155 LEU A N 1
ATOM 746 C CA . LEU A 1 155 ? 42.897 24.994 44.629 1.00 529.92 155 LEU A CA 1
ATOM 747 C C . LEU A 1 155 ? 41.734 24.481 45.470 1.00 529.92 155 LEU A C 1
ATOM 748 O O . LEU A 1 155 ? 40.738 24.011 44.907 1.00 529.92 155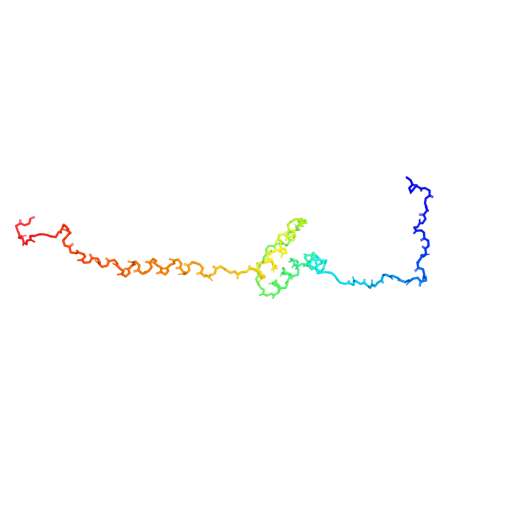 LEU A O 1
ATOM 753 N N . ILE A 1 156 ? 41.846 24.558 46.798 1.00 524.70 156 ILE A N 1
ATOM 754 C CA . ILE A 1 156 ? 40.792 24.043 47.671 1.00 524.70 156 ILE A CA 1
ATOM 755 C C . ILE A 1 156 ? 39.475 24.774 47.422 1.00 524.70 156 ILE A C 1
ATOM 756 O O . ILE A 1 156 ? 38.424 24.146 47.244 1.00 524.70 156 ILE A O 1
ATOM 761 N N . GLN A 1 157 ? 39.506 26.110 47.397 1.00 514.28 157 GLN A N 1
ATOM 762 C CA . GLN A 1 157 ? 38.254 26.841 47.215 1.00 514.28 157 GLN A CA 1
ATOM 763 C C . GLN A 1 157 ? 37.745 26.744 45.782 1.00 514.28 157 GLN A C 1
ATOM 764 O O . GLN A 1 157 ? 36.531 26.790 45.557 1.00 514.28 157 GLN A O 1
ATOM 770 N N . THR A 1 158 ? 38.642 26.601 44.804 1.00 496.99 158 THR A N 1
ATOM 771 C CA . THR A 1 158 ? 38.193 26.358 43.436 1.00 496.99 158 THR A CA 1
ATOM 772 C C . THR A 1 158 ? 37.443 25.035 43.340 1.00 496.99 158 THR A C 1
ATOM 773 O O . THR A 1 158 ? 36.381 24.955 42.710 1.00 496.99 158 THR A O 1
ATOM 777 N N . LEU A 1 159 ? 37.969 23.989 43.981 1.00 476.36 159 LEU A N 1
ATOM 778 C CA . LEU A 1 159 ? 37.252 22.719 44.026 1.00 476.36 159 LEU A CA 1
ATOM 779 C C . LEU A 1 159 ? 35.929 22.861 44.768 1.00 476.36 159 LEU A C 1
ATOM 780 O O . LEU A 1 159 ? 34.910 22.303 44.345 1.00 476.36 159 LEU A O 1
ATOM 785 N N . ALA A 1 160 ? 35.927 23.600 45.879 1.00 457.16 160 ALA A N 1
ATOM 786 C CA . ALA A 1 160 ? 34.689 23.808 46.621 1.00 457.16 160 ALA A CA 1
ATOM 787 C C . ALA A 1 160 ? 33.636 24.471 45.744 1.00 457.16 160 ALA A C 1
ATOM 788 O O . ALA A 1 160 ? 32.467 24.071 45.753 1.00 457.16 160 ALA A O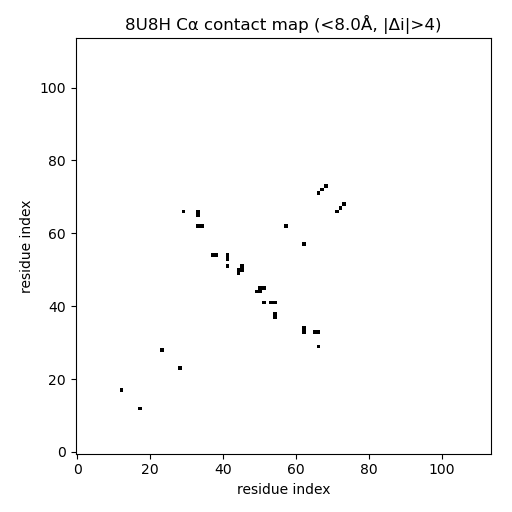 1
ATOM 790 N N . ALA A 1 161 ? 34.038 25.472 44.960 1.00 443.84 161 ALA A N 1
ATOM 791 C CA . ALA A 1 161 ? 33.121 26.075 43.999 1.00 443.84 161 ALA A CA 1
ATOM 792 C C . ALA A 1 161 ? 32.683 25.063 42.948 1.00 443.84 161 ALA A C 1
ATOM 793 O O . ALA A 1 161 ? 31.538 25.099 42.480 1.00 443.84 161 ALA A O 1
ATOM 795 N N . SER A 1 162 ? 33.585 24.159 42.557 1.00 435.58 162 SER A N 1
ATOM 796 C CA . SER A 1 162 ? 33.223 23.138 41.578 1.00 435.58 162 SER A CA 1
ATOM 797 C C . SER A 1 162 ? 32.093 22.256 42.096 1.00 435.58 162 SER A C 1
ATOM 798 O O . SER A 1 162 ? 31.159 21.931 41.353 1.00 435.58 162 SER A O 1
ATOM 801 N N . ILE A 1 163 ? 32.161 21.852 43.366 1.00 424.80 163 ILE A N 1
ATOM 802 C CA . ILE A 1 163 ? 31.004 21.184 43.967 1.00 424.80 163 ILE A CA 1
ATOM 803 C C . ILE A 1 163 ? 29.805 22.125 44.026 1.00 424.80 163 ILE A C 1
ATOM 804 O O . ILE A 1 163 ? 28.679 21.731 43.706 1.00 424.80 163 ILE A O 1
ATOM 809 N N . ARG A 1 164 ? 30.023 23.383 44.407 1.00 427.46 164 ARG A N 1
ATOM 810 C CA . ARG A 1 164 ? 28.908 24.310 44.576 1.00 427.46 164 ARG A CA 1
ATOM 811 C C . ARG A 1 164 ? 28.180 24.614 43.272 1.00 427.46 164 ARG A C 1
ATOM 812 O O . ARG A 1 164 ? 27.086 25.189 43.313 1.00 427.46 164 ARG A O 1
ATOM 820 N N . THR A 1 165 ? 28.760 24.252 42.127 1.00 395.04 165 THR A N 1
ATOM 821 C CA . THR A 1 165 ? 28.174 24.574 40.827 1.00 395.04 165 THR A CA 1
ATOM 822 C C . THR A 1 165 ? 26.738 24.090 40.636 1.00 395.04 165 THR A C 1
ATOM 823 O O . THR A 1 165 ? 26.140 24.429 39.609 1.00 395.04 165 THR A O 1
ATOM 827 N N . TYR A 1 166 ? 26.169 23.301 41.556 1.00 362.01 166 TYR A N 1
ATOM 828 C CA . TYR A 1 166 ? 24.802 22.825 41.343 1.00 362.01 166 TYR A CA 1
ATOM 829 C C . TYR A 1 166 ? 23.824 23.982 41.187 1.00 362.01 166 TYR A C 1
ATOM 830 O O . TYR A 1 166 ? 23.099 24.053 40.188 1.00 362.01 166 TYR A O 1
ATOM 839 N N . ASN A 1 167 ? 23.783 24.887 42.168 1.00 330.00 167 ASN A N 1
ATOM 840 C CA . ASN A 1 167 ? 23.038 26.153 42.095 1.00 330.00 167 ASN A CA 1
ATOM 841 C C . ASN A 1 167 ? 21.634 25.979 41.512 1.00 330.00 167 ASN A C 1
ATOM 842 O O . ASN A 1 167 ? 21.089 26.879 40.870 1.00 330.00 167 ASN A O 1
ATOM 847 N N . TYR A 1 168 ? 21.059 24.793 41.719 1.00 294.62 168 TYR A N 1
ATOM 848 C CA . TYR A 1 168 ? 19.674 24.475 41.379 1.00 294.62 168 TYR A CA 1
ATOM 849 C C . TYR A 1 168 ? 19.434 24.374 39.874 1.00 294.62 168 TYR A C 1
ATOM 850 O O . TYR A 1 168 ? 18.357 23.937 39.456 1.00 294.62 168 TYR A O 1
ATOM 859 N N . HIS A 1 169 ? 20.424 24.747 39.069 1.00 270.83 169 HIS A N 1
ATOM 860 C CA . HIS A 1 169 ? 20.472 24.558 37.611 1.00 270.83 169 HIS A CA 1
ATOM 861 C C . HIS A 1 169 ? 19.095 24.799 36.981 1.00 270.83 169 HIS A C 1
ATOM 862 O O . HIS A 1 169 ? 18.421 25.782 37.304 1.00 270.83 169 HIS A O 1
ATOM 869 N N . THR A 1 170 ? 18.707 23.927 36.044 1.00 231.61 170 THR A N 1
ATOM 870 C CA . THR A 1 170 ? 17.363 23.836 35.481 1.00 231.61 170 THR A CA 1
ATOM 871 C C . THR A 1 170 ? 17.134 24.997 34.515 1.00 231.61 170 THR A C 1
ATOM 872 O O . THR A 1 170 ? 18.054 25.784 34.268 1.00 231.61 170 THR A O 1
ATOM 876 N N . LYS A 1 171 ? 15.931 25.099 33.952 1.00 220.36 171 LYS A N 1
ATOM 877 C CA . LYS A 1 171 ? 15.566 26.116 32.954 1.00 220.36 171 LYS A CA 1
ATOM 878 C C . LYS A 1 171 ? 16.414 25.857 31.710 1.00 220.36 171 LYS A C 1
ATOM 879 O O . LYS A 1 171 ? 16.239 24.799 31.084 1.00 220.36 171 LYS A O 1
ATOM 885 N N . ALA A 1 172 ? 17.274 26.789 31.292 1.00 181.27 172 ALA A N 1
ATOM 886 C CA . ALA A 1 172 ? 18.185 26.608 30.163 1.00 181.27 172 ALA A CA 1
ATOM 887 C C . ALA A 1 172 ? 17.431 26.598 28.840 1.00 181.27 172 ALA A C 1
ATOM 888 O O . ALA A 1 172 ? 16.238 26.917 28.794 1.00 181.27 172 ALA A O 1
ATOM 890 N N . TYR A 1 173 ? 18.122 26.232 27.762 1.00 177.21 173 TYR A N 1
ATOM 891 C CA . TYR A 1 173 ? 17.625 26.423 26.408 1.00 177.21 173 TYR A CA 1
ATOM 892 C C . TYR A 1 173 ? 18.179 25.328 25.500 1.00 177.21 173 TYR A C 1
ATOM 893 O O . TYR A 1 173 ? 18.991 24.497 25.919 1.00 177.21 173 TYR A O 1
ATOM 902 N N . ILE A 1 174 ? 17.709 25.326 24.248 1.00 150.85 174 ILE A N 1
ATOM 903 C CA . ILE A 1 174 ? 17.922 24.246 23.282 1.00 150.85 174 ILE A CA 1
ATOM 904 C C . ILE A 1 174 ? 17.277 22.975 23.823 1.00 150.85 174 ILE A C 1
ATOM 905 O O . ILE A 1 174 ? 17.604 21.861 23.400 1.00 150.85 174 ILE A O 1
ATOM 910 N N . ASN A 1 175 ? 16.360 23.126 24.768 1.00 156.24 175 ASN A N 1
ATOM 911 C CA . ASN A 1 175 ? 15.639 21.999 25.343 1.00 156.24 175 ASN A CA 1
ATOM 912 C C . ASN A 1 175 ? 14.166 22.374 25.462 1.00 156.24 175 ASN A C 1
ATOM 913 O O . ASN A 1 175 ? 13.722 22.880 26.495 1.00 156.24 175 ASN A O 1
ATOM 918 N N . GLN A 1 176 ? 13.409 22.124 24.397 1.00 143.19 176 GLN A N 1
ATOM 919 C CA . GLN A 1 176 ? 11.989 22.440 24.365 1.00 143.19 176 GLN A CA 1
ATOM 920 C C . GLN A 1 176 ? 11.306 21.614 23.287 1.00 143.19 176 GLN A C 1
ATOM 921 O O . GLN A 1 176 ? 11.942 21.230 22.300 1.00 143.19 176 GLN A O 1
ATOM 927 N N . ARG A 1 177 ? 10.026 21.312 23.509 1.00 151.11 177 ARG A N 1
ATOM 928 C CA . ARG A 1 177 ? 9.134 20.717 22.518 1.00 151.11 177 ARG A CA 1
ATOM 929 C C . ARG A 1 177 ? 9.461 19.245 22.293 1.00 151.11 177 ARG A C 1
ATOM 930 O O . ARG A 1 177 ? 10.522 18.765 22.703 1.00 151.11 177 ARG A O 1
ATOM 938 N N . TYR A 1 178 ? 8.548 18.522 21.644 1.00 153.01 178 TYR A N 1
ATOM 939 C CA . TYR A 1 178 ? 8.689 17.096 21.380 1.00 153.01 178 TYR A CA 1
ATOM 940 C C . TYR A 1 178 ? 8.199 16.747 19.980 1.00 153.01 178 TYR A C 1
ATOM 941 O O . TYR A 1 178 ? 8.081 15.568 19.634 1.00 153.01 178 TYR A O 1
ATOM 950 N N . ALA A 1 179 ? 7.895 17.760 19.172 1.00 134.36 179 ALA A N 1
ATOM 951 C CA . ALA A 1 179 ? 7.261 17.524 17.883 1.00 134.36 179 ALA A CA 1
ATOM 952 C C . ALA A 1 179 ? 8.191 16.766 16.947 1.00 134.36 179 ALA A C 1
ATOM 953 O O . ALA A 1 179 ? 9.397 17.023 16.892 1.00 134.36 179 ALA A O 1
ATOM 955 N N . SER A 1 180 ? 7.617 15.822 16.208 1.00 139.10 180 SER A N 1
ATOM 956 C CA . SER A 1 180 ? 8.351 15.016 15.245 1.00 139.10 180 SER A CA 1
ATOM 957 C C . SER A 1 180 ? 8.158 15.489 13.811 1.00 139.10 180 SER A C 1
ATOM 958 O O . SER A 1 180 ? 8.498 14.753 12.880 1.00 139.10 180 SER A O 1
ATOM 961 N N . VAL A 1 181 ? 7.619 16.692 13.611 1.00 126.69 181 VAL A N 1
ATOM 962 C CA . VAL A 1 181 ? 7.451 17.214 12.258 1.00 126.69 181 VAL A CA 1
ATOM 963 C C . VAL A 1 181 ? 8.797 17.609 11.667 1.00 126.69 181 VAL A C 1
ATOM 964 O O . VAL A 1 181 ? 8.874 18.083 10.527 1.00 126.69 181 VAL A O 1
ATOM 968 N N . LEU A 1 182 ? 9.868 17.453 12.442 1.00 119.77 182 LEU A N 1
ATOM 969 C CA . LEU A 1 182 ? 11.239 17.706 12.004 1.00 119.77 182 LEU A CA 1
ATOM 970 C C . LEU A 1 182 ? 11.491 19.186 11.738 1.00 119.77 182 LEU A C 1
ATOM 971 O O . LEU A 1 182 ? 12.637 19.606 11.584 1.00 119.77 182 LEU A O 1
#